Protein AF-C5MEF7-F1 (afdb_monomer)

Nearest PDB structures (foldseek):
  1bs2-assembly1_A  TM=9.705E-01  e=1.456E-13  Saccharomyces cerevisiae
  1iq0-assembly1_A  TM=7.049E-01  e=6.577E-03  Thermus thermophilus
  4q2y-assembly2_B  TM=5.512E-01  e=2.183E-02  Homo sapiens

Foldseek 3Di:
DDDDDDDDDDDDDDPDDDPPDPPDDPPPPPQQQCQLCVLCVVVVHDQADQDPPADVSQDVVSSLLSVVLVQCCVVPVQHSVLSSVQWDADPDPVLAGIKGQQVSSVDPPDLQQVVLVVSQVSGDCDQFFPHWDRDRRMIHTHGNVVSVCSSQVSSCVRCVVCRPDDPPPDD

Organism: Candida tropicalis (strain ATCC MYA-3404 / T1) (NCBI:txid294747)

Structure (mmCIF, N/CA/C/O backbone):
data_AF-C5MEF7-F1
#
_entry.id   AF-C5MEF7-F1
#
loop_
_atom_site.group_PDB
_atom_site.id
_atom_site.type_symbol
_atom_site.label_atom_id
_atom_site.label_alt_id
_atom_site.label_comp_id
_atom_site.label_asym_id
_atom_site.label_entity_id
_atom_site.label_seq_id
_atom_site.pdbx_PDB_ins_code
_atom_site.Cartn_x
_atom_site.Cartn_y
_atom_site.Cartn_z
_atom_site.occupancy
_atom_site.B_iso_or_equiv
_atom_site.auth_seq_id
_atom_site.auth_comp_id
_atom_site.auth_asym_id
_atom_site.auth_atom_id
_atom_site.pdbx_PDB_model_num
ATOM 1 N N . MET A 1 1 ? -37.304 -0.345 -87.943 1.00 36.75 1 MET A N 1
ATOM 2 C CA . MET A 1 1 ? -36.244 -1.359 -87.727 1.00 36.75 1 MET A CA 1
ATOM 3 C C . MET A 1 1 ? -35.338 -0.849 -86.618 1.00 36.75 1 MET A C 1
ATOM 5 O O . MET A 1 1 ? -34.695 0.164 -86.812 1.00 36.75 1 MET A O 1
ATOM 9 N N . GLN A 1 2 ? -35.661 -1.198 -85.374 1.00 32.09 2 GLN A N 1
ATOM 10 C CA . GLN A 1 2 ? -35.023 -2.227 -84.531 1.00 32.09 2 GLN A CA 1
ATOM 11 C C . GLN A 1 2 ? -33.685 -1.786 -83.878 1.00 32.09 2 GLN A C 1
ATOM 13 O O . GLN A 1 2 ? -32.717 -1.580 -84.590 1.00 32.09 2 GLN A O 1
ATOM 18 N N . ILE A 1 3 ? -33.700 -1.480 -82.561 1.00 35.41 3 ILE A N 1
ATOM 19 C CA . ILE A 1 3 ? -33.060 -2.207 -81.415 1.00 35.41 3 ILE A CA 1
ATOM 20 C C . ILE A 1 3 ? -31.523 -1.952 -81.339 1.00 35.41 3 ILE A C 1
ATOM 22 O O . ILE A 1 3 ? -30.820 -2.257 -82.287 1.00 35.41 3 ILE A O 1
ATOM 26 N N . LEU A 1 4 ? -30.929 -1.325 -80.302 1.00 36.44 4 LEU A N 1
ATOM 27 C CA . LEU A 1 4 ? -30.571 -1.841 -78.951 1.00 36.44 4 LEU A CA 1
ATOM 28 C C . LEU A 1 4 ? -30.134 -0.659 -78.035 1.00 36.44 4 LEU A C 1
ATOM 30 O O . LEU A 1 4 ? -29.307 0.142 -78.444 1.00 36.44 4 LEU A O 1
ATOM 34 N N . LYS A 1 5 ? -30.780 -0.400 -76.875 1.00 37.34 5 LYS A N 1
ATOM 35 C CA . LYS A 1 5 ? -30.360 -0.778 -75.488 1.00 37.34 5 LYS A CA 1
ATOM 36 C C . LYS A 1 5 ? -28.864 -0.497 -75.221 1.00 37.34 5 LYS A C 1
ATOM 38 O O . LYS A 1 5 ? -28.045 -1.120 -75.874 1.00 37.34 5 LYS A O 1
ATOM 43 N N . LYS A 1 6 ? -28.406 0.320 -74.254 1.00 35.28 6 LYS A N 1
ATOM 44 C CA . LYS A 1 6 ? -28.550 0.277 -72.767 1.00 35.28 6 LYS A CA 1
ATOM 45 C C . LYS A 1 6 ? -27.402 1.197 -72.231 1.00 35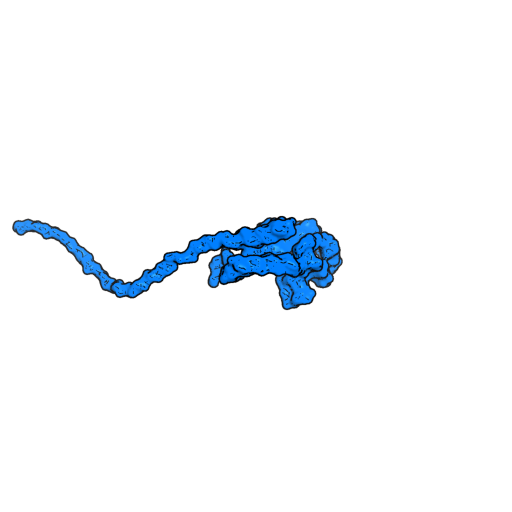.28 6 LYS A C 1
ATOM 47 O O . LYS A 1 6 ? -26.319 1.089 -72.784 1.00 35.28 6 LYS A O 1
ATOM 52 N N . PHE A 1 7 ? -27.525 2.191 -71.341 1.00 33.25 7 PHE A N 1
ATOM 53 C CA . PHE A 1 7 ? -27.419 2.194 -69.855 1.00 33.25 7 PHE A CA 1
ATOM 54 C C . PHE A 1 7 ? -26.808 3.584 -69.498 1.00 33.25 7 PHE A C 1
ATOM 56 O O . PHE A 1 7 ? -25.715 3.886 -69.955 1.00 33.25 7 PHE A O 1
ATOM 63 N N . ASN A 1 8 ? -27.586 4.574 -69.059 1.00 33.59 8 ASN A N 1
ATOM 64 C CA . ASN A 1 8 ? -27.836 5.047 -67.683 1.00 33.59 8 ASN A CA 1
ATOM 65 C C . ASN A 1 8 ? -26.644 5.649 -66.887 1.00 33.59 8 ASN A C 1
ATOM 67 O O . ASN A 1 8 ? -25.756 4.930 -66.446 1.00 33.59 8 ASN A O 1
ATOM 71 N N . PHE A 1 9 ? -26.734 6.977 -66.699 1.00 37.81 9 PHE A N 1
ATOM 72 C CA . PHE A 1 9 ? -26.186 7.892 -65.677 1.00 37.81 9 PHE A CA 1
ATOM 73 C C . PHE A 1 9 ? -24.939 7.488 -64.861 1.00 37.81 9 PHE A C 1
ATOM 75 O O . PHE A 1 9 ? -25.038 6.777 -63.865 1.00 37.81 9 PHE A O 1
ATOM 82 N N . SER A 1 10 ? -23.803 8.121 -65.178 1.00 34.75 10 SER A N 1
ATOM 83 C CA . SER A 1 10 ? -22.678 8.351 -64.256 1.00 34.75 10 SER A CA 1
ATOM 84 C C . SER A 1 10 ? -22.775 9.782 -63.692 1.00 34.75 10 SER A C 1
ATOM 86 O O . SER A 1 10 ? -22.536 10.742 -64.421 1.00 34.75 10 SER A O 1
ATOM 88 N N . SER A 1 11 ? -23.426 10.031 -62.555 1.00 36.03 11 SER A N 1
ATOM 89 C CA . SER A 1 11 ? -22.935 9.915 -61.169 1.00 36.03 11 SER A CA 1
ATOM 90 C C . SER A 1 11 ? -21.729 10.806 -60.796 1.00 36.03 11 SER A C 1
ATOM 92 O O . SER A 1 11 ? -20.576 10.469 -61.018 1.00 36.03 11 SER A O 1
ATOM 94 N N . ILE A 1 12 ? -22.082 11.908 -60.119 1.00 43.06 12 ILE A N 1
ATOM 95 C CA . ILE A 1 12 ? -21.564 12.362 -58.812 1.00 43.06 12 ILE A CA 1
ATOM 96 C C . ILE A 1 12 ? -20.176 13.032 -58.776 1.00 43.06 12 ILE A C 1
ATOM 98 O O . ILE A 1 12 ? -19.123 12.440 -58.984 1.00 43.06 12 ILE A O 1
ATOM 102 N N . SER A 1 13 ? -20.240 14.315 -58.421 1.00 40.97 13 SER A N 1
ATOM 103 C CA . SER A 1 13 ? -19.171 15.226 -58.032 1.00 40.97 13 SER A CA 1
ATOM 104 C C . SER A 1 13 ? -18.515 14.863 -56.688 1.00 40.97 13 SER A C 1
ATOM 106 O O . SER A 1 13 ? -19.092 14.142 -55.880 1.00 40.97 13 SER A O 1
ATOM 108 N N . LEU A 1 14 ? -17.361 15.505 -56.434 1.00 34.47 14 LEU A N 1
ATOM 109 C CA . LEU A 1 14 ? -16.633 15.654 -55.155 1.00 34.47 14 LEU A CA 1
ATOM 110 C C . LEU A 1 14 ? -15.515 14.632 -54.877 1.00 34.47 14 LEU A C 1
ATOM 112 O O . LEU A 1 14 ? -15.624 13.760 -54.020 1.00 34.47 14 LEU A O 1
ATOM 116 N N . PHE A 1 15 ? -14.363 14.835 -55.522 1.00 38.47 15 PHE A N 1
ATOM 117 C CA . PHE A 1 15 ? -13.091 14.250 -55.090 1.00 38.47 15 PHE A CA 1
ATOM 118 C C . PHE A 1 15 ? -12.490 15.114 -53.968 1.00 38.47 15 PHE A C 1
ATOM 120 O O . PHE A 1 15 ? -11.725 16.049 -54.205 1.00 38.47 15 PHE A O 1
ATOM 127 N N . ASN A 1 16 ? -12.918 14.841 -52.735 1.00 39.34 16 ASN A N 1
ATOM 128 C CA . ASN A 1 16 ? -12.375 15.448 -51.525 1.00 39.34 16 ASN A CA 1
ATOM 129 C C . ASN A 1 16 ? -11.067 14.747 -51.125 1.00 39.34 16 ASN A C 1
ATOM 131 O O . ASN A 1 16 ? -10.948 13.525 -51.194 1.00 39.34 16 ASN A O 1
ATOM 135 N N . ARG A 1 17 ? -10.085 15.556 -50.721 1.00 40.62 17 ARG A N 1
ATOM 136 C CA . ARG A 1 17 ? -8.717 15.177 -50.346 1.00 40.62 17 ARG A CA 1
ATOM 137 C C . ARG A 1 17 ? -8.663 13.982 -49.385 1.00 40.62 17 ARG A C 1
ATOM 139 O O . ARG A 1 17 ? -9.160 14.063 -48.269 1.00 40.62 17 ARG A O 1
ATOM 146 N N . SER A 1 18 ? -7.988 12.923 -49.836 1.00 41.31 18 SER A N 1
ATOM 147 C CA . SER A 1 18 ? -7.171 11.969 -49.066 1.00 41.31 18 SER A CA 1
ATOM 148 C C . SER A 1 18 ? -7.408 11.944 -47.551 1.00 41.31 18 SER A C 1
ATOM 150 O O . SER A 1 18 ? -6.617 12.466 -46.761 1.00 41.31 18 SER A O 1
ATOM 152 N N . PHE A 1 19 ? -8.476 11.258 -47.163 1.00 42.09 19 PHE A N 1
ATOM 153 C CA . PHE A 1 19 ? -8.678 10.730 -45.824 1.00 42.09 19 PHE A CA 1
ATOM 154 C C . PHE A 1 19 ? -7.754 9.512 -45.650 1.00 42.09 19 PHE A C 1
ATOM 156 O O . PHE A 1 19 ? -8.153 8.370 -45.868 1.00 42.09 19 PHE A O 1
ATOM 163 N N . LEU A 1 20 ? -6.482 9.745 -45.320 1.00 37.12 20 LEU A N 1
ATOM 164 C CA . LEU A 1 20 ? -5.600 8.673 -44.861 1.00 37.12 20 LEU A CA 1
ATOM 165 C C . LEU A 1 20 ? -5.924 8.398 -43.392 1.00 37.12 20 LEU A C 1
ATOM 167 O O . LEU A 1 20 ? -5.339 8.974 -42.477 1.00 37.12 20 LEU A O 1
ATOM 171 N N . PHE A 1 21 ? -6.902 7.514 -43.196 1.00 40.84 21 PHE A N 1
ATOM 172 C CA . PHE A 1 21 ? -7.089 6.761 -41.964 1.00 40.84 21 PHE A CA 1
ATOM 173 C C . PHE A 1 21 ? -5.743 6.137 -41.576 1.00 40.84 21 PHE A C 1
ATOM 175 O O . PHE A 1 21 ? -5.267 5.206 -42.224 1.00 40.84 21 PHE A O 1
ATOM 182 N N . ASN A 1 22 ? -5.134 6.644 -40.507 1.00 38.66 22 ASN A N 1
ATOM 183 C CA . ASN A 1 22 ? -3.988 6.024 -39.856 1.00 38.66 22 ASN A CA 1
ATOM 184 C C . ASN A 1 22 ? -4.484 4.805 -39.055 1.00 38.66 22 ASN A C 1
ATOM 186 O O . ASN A 1 22 ? -4.597 4.830 -37.832 1.00 38.66 22 ASN A O 1
ATOM 190 N N . GLN A 1 23 ? -4.879 3.757 -39.776 1.00 49.50 23 GLN A N 1
ATOM 191 C CA . GLN A 1 23 ? -5.104 2.421 -39.242 1.00 49.50 23 GLN A CA 1
ATOM 192 C C . GLN A 1 23 ? -3.736 1.763 -39.067 1.00 49.50 23 GLN A C 1
ATOM 194 O O . GLN A 1 23 ? -3.133 1.325 -40.043 1.00 49.50 23 GLN A O 1
ATOM 199 N N . GLY A 1 24 ? -3.245 1.680 -37.830 1.00 40.00 24 GLY A N 1
ATOM 200 C CA . GLY A 1 24 ? -2.141 0.768 -37.536 1.00 40.00 24 GLY A CA 1
ATOM 201 C C . GLY A 1 24 ? -1.201 1.187 -36.424 1.00 40.00 24 GLY A C 1
ATOM 202 O O . GLY A 1 24 ? -0.028 1.381 -36.701 1.00 40.00 24 GLY A O 1
ATOM 203 N N . ARG A 1 25 ? -1.680 1.233 -35.173 1.00 39.06 25 ARG A N 1
ATOM 204 C CA . ARG A 1 25 ? -0.890 0.884 -33.970 1.00 39.06 25 ARG A CA 1
ATOM 205 C C . ARG A 1 25 ? -1.801 0.429 -32.824 1.00 39.06 25 ARG A C 1
ATOM 207 O O . ARG A 1 25 ? -1.703 0.928 -31.710 1.00 39.06 25 ARG A O 1
ATOM 214 N N . ILE A 1 26 ? -2.659 -0.564 -33.062 1.00 42.34 26 ILE A N 1
ATOM 215 C CA . ILE A 1 26 ? -3.133 -1.407 -31.952 1.00 42.34 26 ILE A CA 1
ATOM 216 C C . ILE A 1 26 ? -2.009 -2.410 -31.679 1.00 42.34 26 ILE A C 1
ATOM 218 O O . ILE A 1 26 ? -2.067 -3.575 -32.061 1.00 42.34 26 ILE A O 1
ATOM 222 N N . TYR A 1 27 ? -0.916 -1.925 -31.087 1.00 42.66 27 TYR A N 1
ATOM 223 C CA . TYR A 1 27 ? 0.040 -2.827 -30.470 1.00 42.66 27 TYR A CA 1
ATOM 224 C C . TYR A 1 27 ? -0.655 -3.412 -29.250 1.00 42.66 27 TYR A C 1
ATOM 226 O O . TYR A 1 27 ? -0.933 -2.713 -28.278 1.00 42.66 27 TYR A O 1
ATOM 234 N N . LYS A 1 28 ? -0.938 -4.709 -29.321 1.00 47.50 28 LYS A N 1
ATOM 235 C CA . LYS A 1 28 ? -1.186 -5.562 -28.166 1.00 47.50 28 LYS A CA 1
ATOM 236 C C . LYS A 1 28 ? 0.046 -5.447 -27.250 1.00 47.50 28 LYS A C 1
ATOM 238 O O . LYS A 1 28 ? 1.041 -6.140 -27.452 1.00 47.50 28 LYS A O 1
ATOM 243 N N . ARG A 1 29 ? 0.037 -4.473 -26.332 1.00 49.41 29 ARG A N 1
ATOM 244 C CA . ARG A 1 29 ? 1.126 -4.182 -25.386 1.00 49.41 29 ARG A CA 1
ATOM 245 C C . ARG A 1 29 ? 1.153 -5.267 -24.306 1.00 49.41 29 ARG A C 1
ATOM 247 O O . ARG A 1 29 ? 0.635 -5.083 -23.215 1.00 49.41 29 ARG A O 1
ATOM 254 N N . ASN A 1 30 ? 1.775 -6.396 -24.628 1.00 47.38 30 ASN A N 1
ATOM 255 C CA . ASN A 1 30 ? 1.991 -7.528 -23.721 1.00 47.38 30 ASN A CA 1
ATOM 256 C C . ASN A 1 30 ? 3.206 -7.344 -22.773 1.00 47.38 30 ASN A C 1
ATOM 258 O O . ASN A 1 30 ? 3.656 -8.322 -22.190 1.00 47.38 30 ASN A O 1
ATOM 262 N N . MET A 1 31 ? 3.785 -6.141 -22.633 1.00 52.62 31 MET A N 1
ATOM 263 C CA . MET A 1 31 ? 5.049 -5.948 -21.885 1.00 52.62 31 MET A CA 1
ATOM 264 C C . MET A 1 31 ? 4.904 -5.693 -20.373 1.00 52.62 31 MET A C 1
ATOM 266 O O . MET A 1 31 ? 5.905 -5.758 -19.666 1.00 52.62 31 MET A O 1
ATOM 270 N N . SER A 1 32 ? 3.708 -5.398 -19.855 1.00 53.88 32 SER A N 1
ATOM 271 C CA . SER A 1 32 ? 3.523 -5.062 -18.429 1.00 53.88 32 SER A CA 1
ATOM 272 C C . SER A 1 32 ? 3.388 -6.287 -17.523 1.00 53.88 32 SER A C 1
ATOM 274 O O . SER A 1 32 ? 3.930 -6.294 -16.425 1.00 53.88 32 SER A O 1
ATOM 276 N N . VAL A 1 33 ? 2.721 -7.342 -18.004 1.00 55.72 33 VAL A N 1
ATOM 277 C CA . VAL A 1 33 ? 2.283 -8.491 -17.189 1.00 55.72 33 VAL A CA 1
ATOM 278 C C . VAL A 1 33 ? 3.451 -9.217 -16.523 1.00 55.72 33 VAL A C 1
ATOM 280 O O . VAL A 1 33 ? 3.305 -9.735 -15.425 1.00 55.72 33 VAL A O 1
ATOM 283 N N . SER A 1 34 ? 4.620 -9.261 -17.165 1.00 61.59 34 SER A N 1
ATOM 284 C CA . SER A 1 34 ? 5.727 -10.067 -16.656 1.00 61.59 34 SER A CA 1
ATOM 285 C C . SER A 1 34 ? 6.717 -9.283 -15.801 1.00 61.59 34 SER A C 1
ATOM 287 O O . SER A 1 34 ? 7.313 -9.870 -14.911 1.00 61.59 34 SER A O 1
ATOM 289 N N . THR A 1 35 ? 6.872 -7.968 -15.985 1.00 69.00 35 THR A N 1
ATOM 290 C CA . THR A 1 35 ? 7.987 -7.232 -15.365 1.00 69.00 35 THR A CA 1
ATOM 291 C C . THR A 1 35 ? 7.886 -7.184 -13.845 1.00 69.00 35 THR A C 1
ATOM 293 O O . THR A 1 35 ? 8.816 -7.599 -13.162 1.00 69.00 35 THR A O 1
ATOM 296 N N . ILE A 1 36 ? 6.760 -6.708 -13.311 1.00 72.56 36 ILE A N 1
ATOM 297 C CA . ILE A 1 36 ? 6.592 -6.563 -11.860 1.00 72.56 36 ILE A CA 1
ATOM 298 C C . ILE A 1 36 ? 6.561 -7.945 -11.196 1.00 72.56 36 ILE A C 1
ATOM 300 O O . ILE A 1 36 ? 7.204 -8.155 -10.171 1.00 72.56 36 ILE A O 1
ATOM 304 N N . THR A 1 37 ? 5.884 -8.919 -11.807 1.00 74.44 37 THR A N 1
ATOM 305 C CA . THR A 1 37 ? 5.817 -10.300 -11.311 1.00 74.44 37 THR A CA 1
ATOM 306 C C . THR A 1 37 ? 7.181 -10.999 -11.334 1.00 74.44 37 THR A C 1
ATOM 308 O O . THR A 1 37 ? 7.512 -11.723 -10.396 1.00 74.44 37 THR A O 1
ATOM 311 N N . GLU A 1 38 ? 7.998 -10.775 -12.368 1.00 74.56 38 GLU A N 1
ATOM 312 C CA . GLU A 1 38 ? 9.385 -11.253 -12.455 1.00 74.56 38 GLU A CA 1
ATOM 313 C C . GLU A 1 38 ? 10.232 -10.661 -11.329 1.00 74.56 38 GLU A C 1
ATOM 315 O O . GLU A 1 38 ? 10.862 -11.414 -10.589 1.00 74.56 38 GLU A O 1
ATOM 320 N N . SER A 1 39 ? 10.195 -9.339 -11.145 1.00 72.75 39 SER A N 1
ATOM 321 C CA . SER A 1 39 ? 10.963 -8.657 -10.101 1.00 72.75 39 SER A CA 1
ATOM 322 C C . SER A 1 39 ? 10.542 -9.099 -8.693 1.00 72.75 39 SER A C 1
ATOM 324 O O . SER A 1 39 ? 11.387 -9.280 -7.818 1.00 72.75 39 SER A O 1
ATOM 326 N N . LEU A 1 40 ? 9.248 -9.350 -8.463 1.00 75.69 40 LEU A N 1
ATOM 327 C CA . LEU A 1 40 ? 8.754 -9.931 -7.208 1.00 75.69 40 LEU A CA 1
ATOM 328 C C . LEU A 1 40 ? 9.274 -11.356 -6.997 1.00 75.69 40 LEU A C 1
ATOM 330 O O . LEU A 1 40 ? 9.742 -11.688 -5.907 1.00 75.69 40 LEU A O 1
ATOM 334 N N . LYS A 1 41 ? 9.259 -12.181 -8.048 1.00 76.00 41 LYS A N 1
ATOM 335 C CA . LYS A 1 41 ? 9.777 -13.551 -8.002 1.00 76.00 41 LYS A CA 1
ATOM 336 C C . LYS A 1 41 ? 11.282 -13.584 -7.730 1.00 76.00 41 LYS A C 1
ATOM 338 O O . LYS A 1 41 ? 11.730 -14.432 -6.963 1.00 76.00 41 LYS A O 1
ATOM 343 N N . GLU A 1 42 ? 12.053 -12.663 -8.305 1.00 74.00 42 GLU A N 1
ATOM 344 C CA . GLU A 1 42 ? 13.484 -12.506 -8.008 1.00 74.00 42 GLU A CA 1
ATOM 345 C C . GLU A 1 42 ? 13.751 -12.121 -6.551 1.00 74.00 42 GLU A C 1
ATOM 347 O O . GLU A 1 42 ? 14.764 -12.519 -5.980 1.00 74.00 42 GLU A O 1
ATOM 352 N N . LEU A 1 43 ? 12.837 -11.370 -5.935 1.00 67.50 43 LEU A N 1
ATOM 353 C CA . LEU A 1 43 ? 12.882 -11.034 -4.512 1.00 67.50 43 LEU A CA 1
ATOM 354 C C . LEU A 1 43 ? 12.387 -12.181 -3.611 1.00 67.50 43 LEU A C 1
ATOM 356 O O . LEU A 1 43 ? 12.403 -12.053 -2.390 1.00 67.50 43 LEU A O 1
ATOM 360 N N . GLY A 1 44 ? 11.960 -13.310 -4.190 1.00 68.31 44 GLY A N 1
ATOM 361 C CA . GLY A 1 44 ? 11.379 -14.430 -3.449 1.00 68.31 44 GLY A CA 1
ATOM 362 C C . GLY A 1 44 ? 10.000 -14.112 -2.865 1.00 68.31 44 GLY A C 1
ATOM 363 O O . GLY A 1 44 ? 9.570 -14.766 -1.916 1.00 68.31 44 GLY A O 1
ATOM 364 N N . LEU A 1 45 ? 9.316 -13.103 -3.408 1.00 72.00 45 LEU A N 1
ATOM 365 C CA . LEU A 1 45 ? 8.018 -12.638 -2.943 1.00 72.00 45 LEU A CA 1
ATOM 366 C C . LEU A 1 45 ? 6.908 -13.137 -3.867 1.00 72.00 45 LEU A C 1
ATOM 368 O O . LEU A 1 45 ? 7.003 -13.061 -5.092 1.00 72.00 45 LEU A O 1
ATOM 372 N N . SER A 1 46 ? 5.828 -13.640 -3.273 1.00 68.75 46 SER A N 1
ATOM 373 C CA . SER A 1 46 ? 4.615 -13.986 -4.009 1.00 68.75 46 SER A CA 1
ATOM 374 C C . SER A 1 46 ? 3.783 -12.732 -4.256 1.00 68.75 46 SER A C 1
ATOM 376 O O . SER A 1 46 ? 3.481 -11.995 -3.315 1.00 68.75 46 SER A O 1
ATOM 378 N N . GLN A 1 47 ? 3.381 -12.509 -5.507 1.00 68.25 47 GLN A N 1
ATOM 379 C CA . GLN A 1 47 ? 2.424 -11.460 -5.837 1.00 68.25 47 GLN A CA 1
ATOM 380 C C . GLN A 1 47 ? 1.061 -11.796 -5.200 1.00 68.25 47 GLN A C 1
ATOM 382 O O . GLN A 1 47 ? 0.561 -12.901 -5.429 1.00 68.25 47 GLN A O 1
ATOM 387 N N . PRO A 1 48 ? 0.458 -10.881 -4.419 1.00 70.44 48 PRO A N 1
ATOM 388 C CA . PRO A 1 48 ? -0.886 -11.083 -3.890 1.00 70.44 48 PRO A CA 1
ATOM 389 C C . PRO A 1 48 ? -1.921 -11.084 -5.024 1.00 70.44 48 PRO A C 1
ATOM 391 O O . PRO A 1 48 ? -1.703 -10.456 -6.066 1.00 70.44 48 PRO A O 1
ATOM 394 N N . GLU A 1 49 ? -3.046 -11.774 -4.826 1.00 74.25 49 GLU A N 1
ATOM 395 C CA . GLU A 1 49 ? -4.112 -11.855 -5.833 1.00 74.25 49 GLU A CA 1
ATOM 396 C C . GLU A 1 49 ? -4.571 -10.455 -6.266 1.00 74.25 49 GLU A C 1
ATOM 398 O O . GLU A 1 49 ? -4.679 -9.533 -5.454 1.00 74.25 49 GLU A O 1
ATOM 403 N N . SER A 1 50 ? -4.822 -10.277 -7.567 1.00 74.19 50 SER A N 1
ATOM 404 C CA . SER A 1 50 ? -5.327 -9.001 -8.074 1.00 74.19 50 SER A CA 1
ATOM 405 C C . SER A 1 50 ? -6.745 -8.777 -7.562 1.00 74.19 50 SER A C 1
ATOM 407 O O . SER A 1 50 ? -7.619 -9.621 -7.757 1.00 74.19 50 SER A O 1
ATOM 409 N N . LEU A 1 51 ? -6.975 -7.629 -6.932 1.00 79.56 51 LEU A N 1
ATOM 410 C CA . LEU A 1 51 ? -8.274 -7.245 -6.396 1.00 79.56 51 LEU A CA 1
ATOM 411 C C . LEU A 1 51 ? -8.986 -6.301 -7.366 1.00 79.56 51 LEU A C 1
ATOM 413 O O . LEU A 1 51 ? -8.371 -5.660 -8.220 1.00 79.56 51 LEU A O 1
ATOM 417 N N . GLU A 1 52 ? -10.309 -6.216 -7.250 1.00 78.06 52 GLU A N 1
ATOM 418 C CA . GLU A 1 52 ? -11.100 -5.328 -8.098 1.00 78.06 52 GLU A CA 1
ATOM 419 C C . GLU A 1 52 ? -10.675 -3.864 -7.886 1.00 78.06 52 GLU A C 1
ATOM 421 O O . GLU A 1 52 ? -10.696 -3.344 -6.769 1.00 78.06 52 GLU A O 1
ATOM 426 N N . GLY A 1 53 ? -10.282 -3.194 -8.973 1.00 75.31 53 GLY A N 1
ATOM 427 C CA . GLY A 1 53 ? -9.805 -1.811 -8.942 1.00 75.31 53 GLY A CA 1
ATOM 428 C C . GLY A 1 53 ? -8.301 -1.648 -8.709 1.00 75.31 53 GLY A C 1
ATOM 429 O O . GLY A 1 53 ? -7.838 -0.508 -8.677 1.00 75.31 53 GLY A O 1
ATOM 430 N N . THR A 1 54 ? -7.533 -2.738 -8.592 1.00 82.00 54 THR A N 1
ATOM 431 C CA . THR A 1 54 ? -6.065 -2.689 -8.578 1.00 82.00 54 THR A CA 1
ATOM 432 C C . THR A 1 54 ? -5.472 -3.315 -9.833 1.00 82.00 54 THR A C 1
ATOM 434 O O . THR A 1 54 ? -5.987 -4.293 -10.373 1.00 82.00 54 THR A O 1
ATOM 437 N N . LEU A 1 55 ? -4.385 -2.721 -10.329 1.00 84.19 55 LEU A N 1
ATOM 438 C CA . LEU A 1 55 ? -3.656 -3.192 -11.505 1.00 84.19 55 LEU A CA 1
ATOM 439 C C . LEU A 1 55 ? -2.186 -3.427 -11.124 1.00 84.19 55 LEU A C 1
ATOM 441 O O . LEU A 1 55 ? -1.308 -2.692 -11.586 1.00 84.19 55 LEU A O 1
ATOM 445 N N . PRO A 1 56 ? -1.894 -4.450 -10.292 1.00 82.19 56 PRO A N 1
ATOM 446 C CA . PRO A 1 56 ? -0.543 -4.719 -9.788 1.00 82.19 56 PRO A CA 1
ATOM 447 C C . PRO A 1 56 ?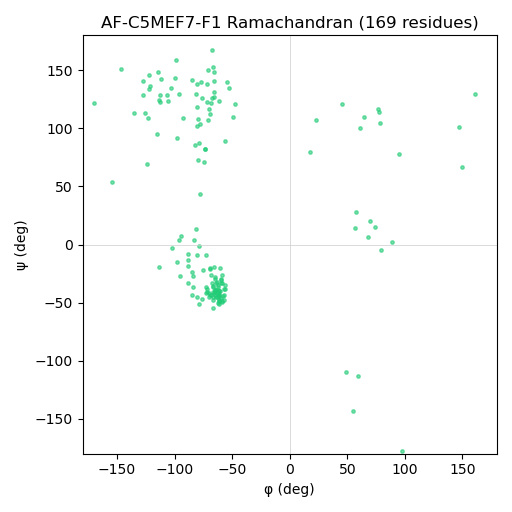 0.472 -5.009 -10.904 1.00 82.19 56 PRO A C 1
ATOM 449 O O . PRO A 1 56 ? 1.667 -4.834 -10.706 1.00 82.19 56 PRO A O 1
ATOM 452 N N . GLU A 1 57 ? 0.004 -5.400 -12.091 1.00 77.38 57 GLU A N 1
ATOM 453 C CA . GLU A 1 57 ? 0.826 -5.619 -13.290 1.00 77.38 57 GLU A CA 1
ATOM 454 C C . GLU A 1 57 ? 1.291 -4.321 -13.969 1.00 77.38 57 GLU A C 1
ATOM 456 O O . GLU A 1 57 ? 2.252 -4.323 -14.731 1.00 77.38 57 GLU A O 1
ATOM 461 N N . TYR A 1 58 ? 0.599 -3.205 -13.734 1.00 78.81 58 TYR A N 1
ATOM 462 C CA . TYR A 1 58 ? 0.895 -1.913 -14.363 1.00 78.81 58 TYR A CA 1
ATOM 463 C C . TYR A 1 58 ? 1.378 -0.868 -13.362 1.00 78.81 58 TYR A C 1
ATOM 465 O O . TYR A 1 58 ? 1.975 0.132 -13.772 1.00 78.81 58 TYR A O 1
ATOM 473 N N . ASN A 1 59 ? 1.100 -1.079 -12.076 1.00 84.44 59 ASN A N 1
ATOM 474 C CA . ASN A 1 59 ? 1.372 -0.145 -11.003 1.00 84.44 59 ASN A CA 1
ATOM 475 C C . ASN A 1 59 ? 1.986 -0.873 -9.802 1.00 84.44 59 ASN A C 1
ATOM 477 O O . ASN A 1 59 ? 1.313 -1.630 -9.104 1.00 84.44 59 ASN A O 1
ATOM 481 N N . ALA A 1 60 ? 3.251 -0.572 -9.507 1.00 86.38 60 ALA A N 1
ATOM 482 C CA . ALA A 1 60 ? 3.947 -1.138 -8.356 1.00 86.38 60 ALA A CA 1
ATOM 483 C C . ALA A 1 60 ? 3.240 -0.819 -7.026 1.00 86.38 60 ALA A C 1
ATOM 485 O O . ALA A 1 60 ? 3.226 -1.660 -6.135 1.00 86.38 60 ALA A O 1
ATOM 486 N N . ILE A 1 61 ? 2.596 0.349 -6.896 1.00 88.25 61 ILE A N 1
ATOM 487 C CA . ILE A 1 61 ? 1.864 0.737 -5.676 1.00 88.25 61 ILE A CA 1
ATOM 488 C C . ILE A 1 61 ? 0.700 -0.223 -5.412 1.00 88.25 61 ILE A C 1
ATOM 490 O O . ILE A 1 61 ? 0.409 -0.542 -4.260 1.00 88.25 61 ILE A O 1
ATOM 494 N N . ASP A 1 62 ? 0.056 -0.720 -6.466 1.00 88.50 62 ASP A N 1
ATOM 495 C CA . ASP A 1 62 ? -1.076 -1.636 -6.340 1.00 88.50 62 ASP A CA 1
ATOM 496 C C . ASP A 1 62 ? -0.654 -3.009 -5.796 1.00 88.50 62 ASP A C 1
ATOM 498 O O . ASP A 1 62 ? -1.435 -3.644 -5.092 1.00 88.50 62 ASP A O 1
ATOM 502 N N . VAL A 1 63 ? 0.602 -3.422 -6.004 1.00 87.69 63 VAL A N 1
ATOM 503 C CA . VAL A 1 63 ? 1.175 -4.605 -5.339 1.00 87.69 63 VAL A CA 1
ATOM 504 C C . VAL A 1 63 ? 1.179 -4.417 -3.821 1.00 87.69 63 VAL A C 1
ATOM 506 O O . VAL A 1 63 ? 0.705 -5.285 -3.088 1.00 87.69 63 VAL A O 1
ATOM 509 N N . PHE A 1 64 ? 1.664 -3.266 -3.341 1.00 89.12 64 PHE A N 1
ATOM 510 C CA . PHE A 1 64 ? 1.676 -2.958 -1.909 1.00 89.12 64 PHE A CA 1
ATOM 511 C C . PHE A 1 64 ? 0.257 -2.827 -1.351 1.00 89.12 64 PHE A C 1
ATOM 513 O O . PHE A 1 64 ? -0.011 -3.302 -0.249 1.00 89.12 64 PHE A O 1
ATOM 520 N N . ARG A 1 65 ? -0.673 -2.228 -2.107 1.00 90.25 65 ARG A N 1
ATOM 521 C CA . ARG A 1 65 ? -2.085 -2.129 -1.705 1.00 90.25 65 ARG A CA 1
ATOM 522 C C . ARG A 1 65 ? -2.726 -3.504 -1.545 1.00 90.25 65 ARG A C 1
ATOM 524 O O . ARG A 1 65 ? -3.395 -3.724 -0.539 1.00 90.25 65 ARG A O 1
ATOM 531 N N . ASN A 1 66 ? -2.486 -4.426 -2.477 1.00 89.38 66 ASN A N 1
ATOM 532 C CA . ASN A 1 66 ? -3.004 -5.790 -2.373 1.00 89.38 66 ASN A CA 1
ATOM 533 C C . ASN A 1 66 ? -2.395 -6.527 -1.171 1.00 89.38 66 ASN A C 1
ATOM 535 O O . ASN A 1 66 ? -3.126 -7.171 -0.425 1.00 89.38 66 ASN A O 1
ATOM 539 N N . TYR A 1 67 ? -1.092 -6.359 -0.915 1.00 88.94 67 TYR A N 1
ATOM 540 C CA . TYR A 1 67 ? -0.440 -6.944 0.263 1.00 88.94 67 TYR A CA 1
ATOM 541 C C . TYR A 1 67 ? -1.036 -6.416 1.578 1.00 88.94 67 TYR A C 1
ATOM 543 O O . TYR A 1 67 ? -1.380 -7.192 2.468 1.00 88.94 67 TYR A O 1
ATOM 551 N N . ILE A 1 68 ? -1.220 -5.094 1.691 1.00 90.06 68 ILE A N 1
ATOM 552 C CA . ILE A 1 68 ? -1.849 -4.477 2.868 1.00 90.06 68 ILE A CA 1
ATOM 553 C C . ILE A 1 68 ? -3.288 -4.976 3.035 1.00 90.06 68 ILE A C 1
ATOM 555 O O . ILE A 1 68 ? -3.713 -5.236 4.160 1.00 90.06 68 ILE A O 1
ATOM 559 N N . ALA A 1 69 ? -4.037 -5.129 1.941 1.00 90.38 69 ALA A N 1
ATOM 560 C CA . ALA A 1 69 ? -5.406 -5.625 1.987 1.00 90.38 69 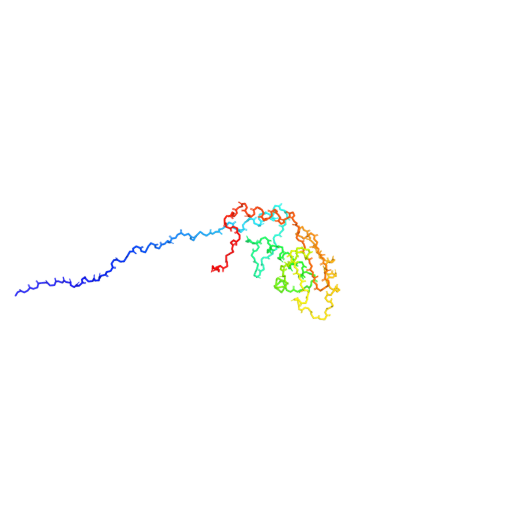ALA A CA 1
ATOM 561 C C . ALA A 1 69 ? -5.495 -7.080 2.462 1.00 90.38 69 ALA A C 1
ATOM 563 O O . ALA A 1 69 ? -6.355 -7.381 3.288 1.00 90.38 69 ALA A O 1
ATOM 564 N N . ASP A 1 70 ? -4.600 -7.956 2.007 1.00 89.31 70 ASP A N 1
ATOM 565 C CA . ASP A 1 70 ? -4.539 -9.355 2.444 1.00 89.31 70 ASP A CA 1
ATOM 566 C C . ASP A 1 70 ? -4.211 -9.475 3.936 1.00 89.31 70 ASP A C 1
ATOM 568 O O . ASP A 1 70 ? -4.883 -10.199 4.677 1.00 89.31 70 ASP A O 1
ATOM 572 N N . GLU A 1 71 ? -3.222 -8.714 4.399 1.00 89.62 71 GLU A N 1
ATOM 573 C CA . GLU A 1 71 ? -2.806 -8.709 5.800 1.00 89.62 71 GLU A CA 1
ATOM 574 C C . GLU A 1 71 ? -3.871 -8.102 6.723 1.00 89.62 71 GLU A C 1
ATOM 576 O O . GLU A 1 71 ? -4.206 -8.679 7.762 1.00 89.62 71 GLU A O 1
ATOM 581 N N . LEU A 1 72 ? -4.485 -6.982 6.329 1.00 87.94 72 LEU A N 1
ATOM 582 C CA . LEU A 1 72 ? -5.591 -6.395 7.087 1.00 87.94 72 LEU A CA 1
ATOM 583 C C . LEU A 1 72 ? -6.834 -7.282 7.070 1.00 87.94 72 LEU A C 1
ATOM 585 O O . LEU A 1 72 ? -7.515 -7.362 8.092 1.00 87.94 72 LEU A O 1
ATOM 589 N N . HIS A 1 73 ? -7.132 -7.974 5.970 1.00 89.44 73 HIS A N 1
ATOM 590 C CA . HIS A 1 73 ? -8.217 -8.953 5.923 1.00 89.44 73 HIS A CA 1
ATOM 591 C C . HIS A 1 73 ? -7.974 -10.091 6.919 1.00 89.44 73 HIS A C 1
ATOM 593 O O . HIS A 1 73 ? -8.881 -10.459 7.660 1.00 89.44 73 HIS A O 1
ATOM 599 N N . ARG A 1 74 ? -6.739 -10.597 7.018 1.00 88.31 74 ARG A N 1
ATOM 600 C CA . ARG A 1 74 ? -6.378 -11.648 7.980 1.00 88.31 74 ARG A CA 1
ATOM 601 C C . ARG A 1 74 ? -6.600 -11.224 9.436 1.00 88.31 74 ARG A C 1
ATOM 603 O O . ARG A 1 74 ? -7.072 -12.028 10.235 1.00 88.31 74 ARG A O 1
ATOM 610 N N . ILE A 1 75 ? -6.273 -9.977 9.778 1.00 88.06 75 ILE A N 1
ATOM 611 C CA . ILE A 1 75 ? -6.379 -9.454 11.152 1.00 88.06 75 ILE A CA 1
ATOM 612 C C . ILE A 1 75 ? -7.818 -9.048 11.486 1.00 88.06 75 ILE A C 1
ATOM 614 O O . ILE A 1 75 ? -8.322 -9.343 12.567 1.00 88.06 75 ILE A O 1
ATOM 618 N N . THR A 1 76 ? -8.482 -8.344 10.569 1.00 85.56 76 THR A N 1
ATOM 619 C CA . THR A 1 76 ? -9.777 -7.695 10.831 1.00 85.56 76 THR A CA 1
ATOM 620 C C . THR A 1 76 ? -10.980 -8.499 10.352 1.00 85.56 76 THR A C 1
ATOM 622 O O . THR A 1 76 ? -12.104 -8.180 10.734 1.00 85.56 76 THR A O 1
ATOM 625 N N . GLN A 1 77 ? -10.763 -9.510 9.505 1.00 85.94 77 GLN A N 1
ATOM 626 C CA . GLN A 1 77 ? -11.798 -10.270 8.791 1.00 85.94 77 GLN A CA 1
ATOM 627 C C . GLN A 1 77 ? -12.724 -9.401 7.918 1.00 85.94 77 GLN A C 1
ATOM 629 O O . GLN A 1 77 ? -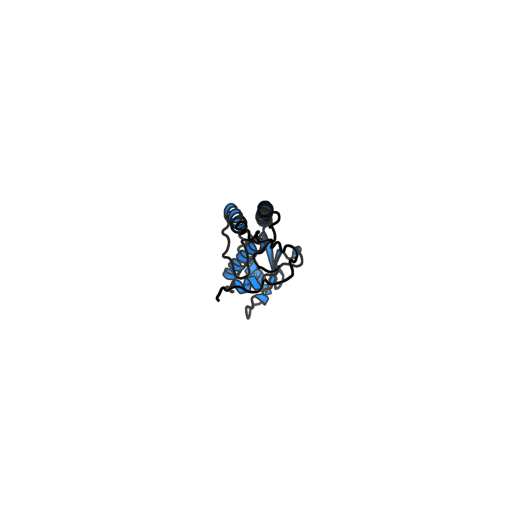13.764 -9.862 7.452 1.00 85.94 77 GLN A O 1
ATOM 634 N N . VAL A 1 78 ? -12.352 -8.141 7.660 1.00 86.50 78 VAL A N 1
ATOM 635 C CA . VAL A 1 78 ? -13.072 -7.242 6.749 1.00 86.50 78 VAL A CA 1
ATOM 636 C C . VAL A 1 78 ? -12.751 -7.616 5.310 1.00 86.50 78 VAL A C 1
ATOM 638 O O . VAL A 1 78 ? -11.604 -7.907 4.990 1.00 86.50 78 VAL A O 1
ATOM 641 N N . ASP A 1 79 ? -13.751 -7.584 4.431 1.00 89.19 79 ASP A N 1
ATOM 642 C CA . ASP A 1 79 ? -13.572 -7.876 3.008 1.00 89.19 79 ASP A CA 1
ATOM 643 C C . ASP A 1 79 ? -12.457 -7.028 2.368 1.00 89.19 79 ASP A C 1
ATOM 645 O O . ASP A 1 79 ? -12.401 -5.805 2.549 1.00 89.19 79 ASP A O 1
ATOM 649 N N . LYS A 1 80 ? -11.594 -7.676 1.577 1.00 89.19 80 LYS A N 1
ATOM 650 C CA . LYS A 1 80 ? -10.436 -7.037 0.933 1.00 89.19 80 LYS A CA 1
ATOM 651 C C . LYS A 1 80 ? -10.843 -5.838 0.070 1.00 89.19 80 LYS A C 1
ATOM 653 O O . LYS A 1 80 ? -10.142 -4.831 0.055 1.00 89.19 80 LYS A O 1
ATOM 658 N N . SER A 1 81 ? -12.005 -5.883 -0.582 1.00 88.06 81 SER A N 1
ATOM 659 C CA . SER A 1 81 ? -12.507 -4.796 -1.436 1.00 88.06 81 SER A CA 1
ATOM 660 C C . SER A 1 81 ? -12.856 -3.543 -0.630 1.00 88.06 81 SER A C 1
ATOM 662 O O . SER A 1 81 ? -12.696 -2.420 -1.112 1.00 88.06 81 SER A O 1
ATOM 664 N N . ILE A 1 82 ? -13.332 -3.712 0.609 1.00 88.62 82 ILE A N 1
ATOM 665 C CA . ILE A 1 82 ? -13.585 -2.596 1.531 1.00 88.62 82 ILE A CA 1
ATOM 666 C C . ILE A 1 82 ? -12.255 -2.001 1.986 1.00 88.62 82 ILE A C 1
ATOM 668 O O . ILE A 1 82 ? -12.123 -0.777 2.014 1.00 88.62 82 ILE A O 1
ATOM 672 N N . VAL A 1 83 ? -11.266 -2.848 2.290 1.00 89.69 83 VAL A N 1
ATOM 673 C CA . VAL A 1 83 ? -9.924 -2.396 2.676 1.00 89.69 83 VAL A CA 1
ATOM 674 C C . VAL A 1 83 ? -9.275 -1.601 1.545 1.00 89.69 83 VAL A C 1
ATOM 676 O O . VAL A 1 83 ? -8.837 -0.481 1.784 1.00 89.69 83 VAL A O 1
ATOM 679 N N . ILE A 1 84 ? -9.297 -2.108 0.308 1.00 89.69 84 ILE A N 1
ATOM 680 C CA . ILE A 1 84 ? -8.746 -1.407 -0.863 1.00 89.69 84 ILE A CA 1
ATOM 681 C C . ILE A 1 84 ? -9.390 -0.030 -1.050 1.00 89.69 84 ILE A C 1
ATOM 683 O O . ILE A 1 84 ? -8.686 0.952 -1.266 1.00 89.69 84 ILE A O 1
ATOM 687 N N . LYS A 1 85 ? -10.715 0.074 -0.896 1.00 89.69 85 LYS A N 1
ATOM 688 C CA . LYS A 1 85 ? -11.437 1.359 -0.969 1.00 89.69 85 LYS A CA 1
ATOM 689 C C . LYS A 1 85 ? -11.142 2.291 0.212 1.00 89.69 85 LYS A C 1
ATOM 691 O O . LYS A 1 85 ? -11.400 3.491 0.120 1.00 89.69 85 LYS A O 1
ATOM 696 N N . ALA A 1 86 ? -10.667 1.751 1.331 1.00 90.56 86 ALA A N 1
ATOM 697 C CA . ALA A 1 86 ? -10.296 2.516 2.514 1.00 90.56 86 ALA A CA 1
ATOM 698 C C . ALA A 1 86 ? -8.838 3.004 2.488 1.00 90.56 86 ALA A C 1
ATOM 700 O O . ALA A 1 86 ? -8.528 3.936 3.230 1.00 90.56 86 ALA A O 1
ATOM 701 N N . LEU A 1 87 ? -7.970 2.409 1.659 1.00 91.25 87 LEU A N 1
ATOM 702 C CA . LEU A 1 87 ? -6.589 2.854 1.459 1.00 91.25 87 LEU A CA 1
ATOM 703 C C . LEU A 1 87 ? -6.574 4.204 0.735 1.00 91.25 87 LEU A C 1
ATOM 705 O O . LEU A 1 87 ? -7.033 4.315 -0.400 1.00 91.25 87 LEU A O 1
ATOM 709 N N . ASP A 1 88 ? -5.974 5.211 1.362 1.00 89.88 88 ASP A N 1
ATOM 710 C CA . ASP A 1 88 ? -5.696 6.503 0.739 1.00 89.88 88 ASP A CA 1
ATOM 711 C C . ASP A 1 88 ? -4.185 6.714 0.614 1.00 89.88 88 ASP A C 1
ATOM 713 O O . ASP A 1 88 ? -3.403 6.283 1.462 1.00 89.88 88 ASP A O 1
ATOM 717 N N . SER A 1 89 ? -3.759 7.429 -0.426 1.00 88.50 89 SER A N 1
ATOM 718 C CA . SER A 1 89 ? -2.398 7.965 -0.474 1.00 88.50 89 SER A CA 1
ATOM 719 C C . SER A 1 89 ? -2.252 9.115 0.514 1.00 88.50 89 SER A C 1
ATOM 721 O O . SER A 1 89 ? -3.138 9.967 0.634 1.00 88.50 89 SER A O 1
ATOM 723 N N . SER A 1 90 ? -1.127 9.144 1.222 1.00 87.81 90 SER A N 1
ATOM 724 C CA . SER A 1 90 ? -0.850 10.225 2.161 1.00 87.81 90 SER A CA 1
ATOM 725 C C . SER A 1 90 ? -0.677 11.570 1.448 1.00 87.81 90 SER A C 1
ATOM 727 O O . SER A 1 90 ? -0.174 11.643 0.327 1.00 87.81 90 SER A O 1
ATOM 729 N N . LYS A 1 91 ? -1.054 12.658 2.128 1.00 86.44 91 LYS A N 1
ATOM 730 C CA . LYS A 1 91 ? -0.783 14.034 1.676 1.00 86.44 91 LYS A CA 1
ATOM 731 C C . LYS A 1 91 ? 0.605 14.523 2.090 1.00 86.44 91 LYS A C 1
ATOM 733 O O . LYS A 1 91 ? 1.129 15.445 1.475 1.00 86.44 91 LYS A O 1
ATOM 738 N N . VAL A 1 92 ? 1.167 13.939 3.149 1.00 87.00 92 VAL A N 1
ATOM 739 C CA . VAL A 1 92 ? 2.446 14.338 3.745 1.00 87.00 92 VAL A CA 1
ATOM 740 C C . VAL A 1 92 ? 3.336 13.107 3.843 1.00 87.00 92 VAL A C 1
ATOM 742 O O . VAL A 1 92 ? 2.929 12.096 4.408 1.00 87.00 92 VAL A O 1
ATOM 745 N N . LEU A 1 93 ? 4.566 13.197 3.338 1.00 81.56 93 LEU A N 1
ATOM 746 C CA . LEU A 1 93 ? 5.507 12.067 3.316 1.00 81.56 93 LEU A CA 1
ATOM 747 C C . LEU A 1 93 ? 5.823 11.518 4.719 1.00 81.56 93 LEU A C 1
ATOM 749 O O . LEU A 1 93 ? 6.074 10.328 4.880 1.00 81.56 93 LEU A O 1
ATOM 753 N N . GLU A 1 94 ? 5.774 12.372 5.745 1.00 82.38 94 GLU A N 1
ATOM 754 C CA . GLU A 1 94 ? 5.984 11.971 7.142 1.00 82.38 94 GLU A CA 1
ATOM 755 C C . GLU A 1 94 ? 4.898 11.022 7.664 1.00 82.38 94 GLU A C 1
ATOM 757 O O . GLU A 1 94 ? 5.177 10.195 8.525 1.00 82.38 94 GLU A O 1
ATOM 762 N N . GLN A 1 95 ? 3.681 11.102 7.119 1.00 82.94 95 GLN A N 1
ATOM 763 C CA . GLN A 1 95 ? 2.552 10.243 7.493 1.00 82.94 95 GLN A CA 1
ATOM 764 C C . GLN A 1 95 ? 2.570 8.886 6.767 1.00 82.94 95 GLN A C 1
ATOM 766 O O . GLN A 1 95 ? 1.627 8.110 6.902 1.00 82.94 95 GLN A O 1
ATOM 771 N N . GLY A 1 96 ? 3.609 8.608 5.977 1.00 87.25 96 GLY A N 1
ATOM 772 C CA . GLY A 1 96 ? 3.749 7.379 5.201 1.00 87.25 96 GLY A CA 1
ATOM 773 C C . GLY A 1 96 ? 3.323 7.515 3.750 1.00 87.25 96 GLY A C 1
ATOM 774 O O . GLY A 1 96 ? 2.968 8.594 3.280 1.00 87.25 96 GLY A O 1
ATOM 775 N N . ASP A 1 97 ? 3.399 6.403 3.028 1.00 90.31 97 ASP A N 1
ATOM 776 C CA . ASP A 1 97 ? 3.056 6.337 1.607 1.00 90.31 97 ASP A CA 1
ATOM 777 C C . ASP A 1 97 ? 1.547 6.113 1.437 1.00 90.31 97 ASP A C 1
ATOM 779 O O . ASP A 1 97 ? 0.872 6.780 0.645 1.00 90.31 97 ASP A O 1
ATOM 783 N N . ILE A 1 98 ? 1.003 5.202 2.248 1.00 92.44 98 ILE A N 1
ATOM 784 C CA . ILE A 1 98 ? -0.415 4.847 2.285 1.00 92.44 98 ILE A CA 1
ATOM 785 C C . ILE A 1 98 ? -0.930 4.952 3.713 1.00 92.44 98 ILE A C 1
ATOM 787 O O . ILE A 1 98 ? -0.270 4.546 4.668 1.00 92.44 98 ILE A O 1
ATOM 791 N N . ILE A 1 99 ? -2.149 5.458 3.847 1.00 93.06 99 ILE A N 1
ATOM 792 C CA . ILE A 1 99 ? -2.859 5.557 5.112 1.00 93.06 99 ILE A CA 1
ATOM 793 C C . ILE A 1 99 ? -4.195 4.821 5.034 1.00 93.06 99 ILE A C 1
ATOM 795 O O . ILE A 1 99 ? -4.861 4.806 4.000 1.00 93.06 99 ILE A O 1
ATOM 799 N N . VAL A 1 100 ? -4.608 4.230 6.153 1.00 92.25 100 VAL A N 1
ATOM 800 C CA . VAL A 1 100 ? -5.933 3.624 6.315 1.00 92.25 100 VAL A CA 1
ATOM 801 C C . VAL A 1 100 ? -6.631 4.276 7.496 1.00 92.25 100 VAL A C 1
ATOM 803 O O . VAL A 1 100 ? -6.273 4.023 8.650 1.00 92.25 100 VAL A O 1
ATOM 806 N N . PRO A 1 101 ? -7.659 5.097 7.248 1.00 91.31 101 PRO A N 1
ATOM 807 C CA . PRO A 1 101 ? -8.559 5.534 8.299 1.00 91.31 101 PRO A CA 1
ATOM 808 C C . PRO A 1 101 ? -9.420 4.351 8.753 1.00 91.31 101 PRO A C 1
ATOM 810 O O . PRO A 1 101 ? -10.253 3.848 8.000 1.00 91.31 101 PRO A O 1
ATOM 813 N N . ILE A 1 102 ? -9.282 3.932 10.008 1.00 89.00 102 ILE A N 1
ATOM 814 C CA . ILE A 1 102 ? -10.044 2.804 10.570 1.00 89.00 102 ILE A CA 1
ATOM 815 C C . ILE A 1 102 ? -11.565 2.999 10.465 1.00 89.00 102 ILE A C 1
ATOM 817 O O . ILE A 1 102 ? -12.259 2.041 10.117 1.00 89.00 102 ILE A O 1
ATOM 821 N N . PRO A 1 103 ? -12.124 4.214 10.655 1.00 88.19 103 PRO A N 1
ATOM 822 C CA . PRO A 1 103 ? -13.555 4.438 10.456 1.00 88.19 103 PRO A CA 1
ATOM 823 C C . PRO A 1 103 ? -14.056 4.111 9.038 1.00 88.19 103 PRO A C 1
ATOM 825 O O . PRO A 1 103 ? -15.226 3.756 8.877 1.00 88.19 103 PRO A O 1
ATOM 828 N N . LYS A 1 104 ? -13.197 4.175 8.005 1.00 88.56 104 LYS A N 1
ATOM 829 C CA . LYS A 1 104 ? -13.575 3.804 6.628 1.00 88.56 104 LYS A CA 1
ATOM 830 C C . LYS A 1 104 ? -13.809 2.303 6.455 1.00 88.56 104 LYS A C 1
ATOM 832 O O . LYS A 1 104 ? -14.535 1.926 5.540 1.00 88.56 104 LYS A O 1
ATOM 837 N N . LEU A 1 105 ? -13.285 1.468 7.354 1.00 86.25 105 LEU A N 1
ATOM 838 C CA . LEU A 1 105 ? -13.538 0.024 7.362 1.00 86.25 105 LEU A CA 1
ATOM 839 C C . LEU A 1 105 ? -14.961 -0.326 7.836 1.00 86.25 105 LEU A C 1
ATOM 841 O O . LEU A 1 105 ? -15.384 -1.469 7.704 1.00 86.25 105 LEU A O 1
ATOM 845 N N . ARG A 1 106 ? -15.725 0.654 8.355 1.00 84.00 106 ARG A N 1
ATOM 846 C CA . ARG A 1 106 ? -17.140 0.522 8.768 1.00 84.00 106 ARG A CA 1
ATOM 847 C C . ARG A 1 106 ? -17.403 -0.563 9.822 1.00 84.00 106 ARG A C 1
ATOM 849 O O . ARG A 1 106 ? -18.509 -1.099 9.905 1.00 84.00 106 ARG A O 1
ATOM 856 N N . ILE A 1 107 ? -16.413 -0.859 10.656 1.00 82.00 107 ILE A N 1
ATOM 857 C CA . ILE A 1 107 ? -16.552 -1.811 11.759 1.00 82.00 107 ILE A CA 1
ATOM 858 C C . ILE A 1 107 ? -17.340 -1.134 12.888 1.00 82.00 107 ILE A C 1
ATOM 860 O O . ILE A 1 107 ? -17.006 -0.033 13.329 1.00 82.00 107 ILE A O 1
ATOM 864 N N . LYS A 1 108 ? -18.423 -1.771 13.339 1.00 78.81 108 LYS A N 1
ATOM 865 C CA . LYS A 1 108 ? -19.308 -1.225 14.377 1.00 78.81 108 LYS A CA 1
ATOM 866 C C . LYS A 1 108 ? -18.772 -1.543 15.773 1.00 78.81 108 LYS A C 1
ATOM 868 O O . LYS A 1 108 ? -18.304 -2.649 16.014 1.00 78.81 108 LYS A O 1
ATOM 873 N N . GLY A 1 109 ? -18.906 -0.591 16.698 1.00 75.88 109 GLY A N 1
ATOM 874 C CA . GLY A 1 109 ? -18.660 -0.820 18.127 1.00 75.88 109 GLY A CA 1
ATOM 875 C C . GLY A 1 109 ? -17.190 -0.954 18.536 1.00 75.88 109 GLY A C 1
ATOM 876 O O . GLY A 1 109 ? -16.925 -1.418 19.639 1.00 75.88 109 GLY A O 1
ATOM 877 N N . ILE A 1 110 ? -16.242 -0.556 17.681 1.00 81.50 110 ILE A N 1
ATOM 878 C CA . ILE A 1 110 ? -14.811 -0.566 18.011 1.00 81.50 110 ILE A CA 1
ATOM 879 C C . ILE A 1 110 ? -14.315 0.822 18.405 1.00 81.50 110 ILE A C 1
ATOM 881 O O . ILE A 1 110 ? -14.721 1.821 17.812 1.00 81.50 110 ILE A O 1
ATOM 885 N N . ASN A 1 111 ? -13.394 0.875 19.369 1.00 85.00 111 ASN A N 1
ATOM 886 C CA . ASN A 1 111 ? -12.606 2.069 19.645 1.00 85.00 111 ASN A CA 1
ATOM 887 C C . ASN A 1 111 ? -11.463 2.151 18.614 1.00 85.00 111 ASN A C 1
ATOM 889 O O . ASN A 1 111 ? -10.534 1.339 18.681 1.00 85.00 111 ASN A O 1
ATOM 893 N N . PRO A 1 112 ? -11.502 3.083 17.640 1.00 83.50 112 PRO A N 1
ATOM 894 C CA . PRO A 1 112 ? -10.564 3.053 16.520 1.00 83.50 112 PRO A CA 1
ATOM 895 C C . PRO A 1 112 ? -9.111 3.269 16.954 1.00 83.50 112 PRO A C 1
ATOM 897 O O . PRO A 1 112 ? -8.209 2.725 16.334 1.00 83.50 112 PRO A O 1
ATOM 900 N N . ASN A 1 113 ? -8.872 4.021 18.031 1.00 86.38 113 ASN A N 1
ATOM 901 C CA . ASN A 1 113 ? -7.516 4.337 18.489 1.00 86.38 113 ASN A CA 1
ATOM 902 C C . ASN A 1 113 ? -6.808 3.124 19.115 1.00 86.38 113 ASN A C 1
ATOM 904 O O . ASN A 1 113 ? -5.635 2.870 18.857 1.00 86.38 113 ASN A O 1
ATOM 908 N N . GLU A 1 114 ? -7.534 2.331 19.904 1.00 87.50 114 GLU A N 1
ATOM 909 C CA . GLU A 1 114 ? -6.992 1.096 20.483 1.00 87.50 114 GLU A CA 1
ATOM 910 C C . GLU A 1 114 ? -6.762 0.041 19.402 1.00 87.50 114 GLU A C 1
ATOM 912 O O . GLU A 1 114 ? -5.684 -0.550 19.338 1.00 87.50 114 GLU A O 1
ATOM 917 N N . LYS A 1 115 ? -7.725 -0.120 18.484 1.00 86.69 115 LYS A N 1
ATOM 918 C CA . LYS A 1 115 ? -7.587 -1.054 17.362 1.00 86.69 115 LYS A CA 1
ATOM 919 C C . LYS A 1 115 ? -6.463 -0.678 16.403 1.00 86.69 115 LYS A C 1
ATOM 921 O O . LYS A 1 115 ? -5.805 -1.578 15.897 1.00 86.69 115 LYS A O 1
ATOM 926 N N . ALA A 1 116 ? -6.176 0.611 16.207 1.00 87.00 116 ALA A N 1
ATOM 927 C CA . ALA A 1 116 ? -5.010 1.034 15.433 1.00 87.00 116 ALA A CA 1
ATOM 928 C C . ALA A 1 116 ? -3.715 0.457 16.006 1.00 87.00 116 ALA A C 1
ATOM 930 O O . ALA A 1 116 ? -2.907 -0.094 15.266 1.00 87.00 116 ALA A O 1
ATOM 931 N N . LYS A 1 117 ? -3.523 0.556 17.323 1.00 89.25 117 LYS A N 1
ATOM 932 C CA . LYS A 1 117 ? -2.315 0.043 17.978 1.00 89.25 117 LYS A CA 1
ATOM 933 C C . LYS A 1 117 ? -2.236 -1.477 17.897 1.00 89.25 117 LYS A C 1
ATOM 935 O O . LYS A 1 117 ? -1.224 -2.002 17.451 1.00 89.25 117 LYS A O 1
ATOM 940 N N . GLU A 1 118 ? -3.331 -2.159 18.224 1.00 89.50 118 GLU A N 1
ATOM 941 C CA . GLU A 1 118 ? -3.420 -3.624 18.171 1.00 89.50 118 GLU A CA 1
ATOM 942 C C . GLU A 1 118 ? -3.123 -4.169 16.766 1.00 89.50 118 GLU A C 1
ATOM 944 O O . GLU A 1 118 ? -2.372 -5.133 16.606 1.00 89.50 118 GLU A O 1
ATOM 949 N N . TRP A 1 119 ? -3.677 -3.539 15.727 1.00 89.25 119 TRP A N 1
ATOM 950 C CA . TRP A 1 119 ? -3.439 -3.959 14.350 1.00 89.25 119 TRP A CA 1
ATOM 951 C C . TRP A 1 119 ? -2.036 -3.619 13.879 1.00 89.25 119 TRP A C 1
ATOM 953 O O . TRP A 1 119 ? -1.463 -4.433 13.172 1.00 89.25 119 TRP A O 1
ATOM 963 N N . ALA A 1 120 ? -1.464 -2.479 14.279 1.00 89.06 120 ALA A N 1
ATOM 964 C CA . ALA A 1 120 ? -0.078 -2.144 13.954 1.00 89.06 120 ALA A CA 1
ATOM 965 C C . ALA A 1 120 ? 0.916 -3.153 14.556 1.00 89.06 120 ALA A C 1
ATOM 967 O O . ALA A 1 120 ? 1.879 -3.526 13.890 1.00 89.06 120 ALA A O 1
ATOM 968 N N . GLU A 1 121 ? 0.663 -3.625 15.780 1.00 88.62 121 GLU A N 1
ATOM 969 C CA . GLU A 1 121 ? 1.474 -4.650 16.451 1.00 88.62 121 GLU A CA 1
ATOM 970 C C . GLU A 1 121 ? 1.283 -6.042 15.837 1.00 88.62 121 GLU A C 1
ATOM 972 O O . GLU A 1 121 ? 2.244 -6.794 15.686 1.00 88.62 121 GLU A O 1
ATOM 977 N N . SER A 1 122 ? 0.051 -6.372 15.440 1.00 88.12 122 SER A N 1
ATOM 978 C CA . SER A 1 122 ? -0.283 -7.658 14.812 1.00 88.12 122 SER A CA 1
ATOM 979 C C . SER A 1 122 ? 0.060 -7.716 13.318 1.00 88.12 122 SER A C 1
ATOM 981 O O . SER A 1 122 ? -0.041 -8.778 12.701 1.00 88.12 122 SER A O 1
ATOM 983 N N . PHE A 1 123 ? 0.428 -6.585 12.707 1.00 89.62 123 PHE A N 1
ATOM 984 C CA . PHE A 1 123 ? 0.664 -6.493 11.272 1.00 89.62 123 PHE A CA 1
ATOM 985 C C . PHE A 1 123 ? 1.954 -7.205 10.870 1.00 89.62 123 PHE A C 1
ATOM 987 O O . PHE A 1 123 ? 3.053 -6.846 11.303 1.00 89.62 123 PHE A O 1
ATOM 994 N N . ASN A 1 124 ? 1.844 -8.169 9.957 1.00 87.31 124 ASN A N 1
ATOM 995 C CA . ASN A 1 124 ? 3.022 -8.793 9.377 1.00 87.31 124 ASN A CA 1
ATOM 996 C C . ASN A 1 124 ? 3.598 -7.909 8.270 1.00 87.31 124 ASN A C 1
ATOM 998 O O . ASN A 1 124 ? 3.118 -7.879 7.136 1.00 87.31 124 ASN A O 1
ATOM 1002 N N . LYS A 1 125 ? 4.676 -7.205 8.606 1.00 84.06 125 LYS A N 1
ATOM 1003 C CA . LYS A 1 125 ? 5.373 -6.290 7.697 1.00 84.06 125 LYS A CA 1
ATOM 1004 C C . LYS A 1 125 ? 5.909 -6.989 6.437 1.00 84.06 125 LYS A C 1
ATOM 1006 O O . LYS A 1 125 ? 5.957 -6.379 5.366 1.00 84.06 125 LYS A O 1
ATOM 1011 N N . GLY A 1 126 ? 6.266 -8.273 6.548 1.00 81.50 126 GLY A N 1
ATOM 1012 C CA . GLY A 1 126 ? 6.913 -9.018 5.470 1.00 81.50 126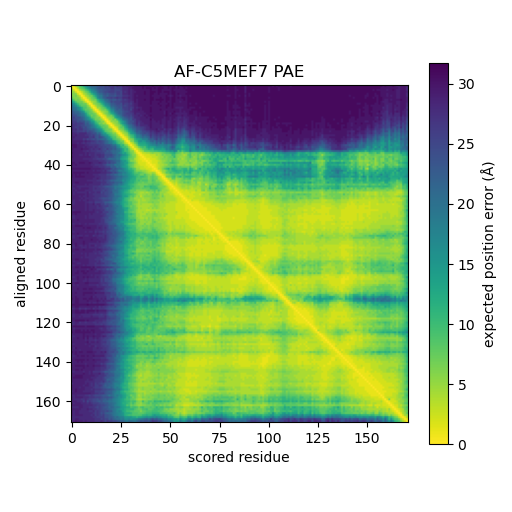 GLY A CA 1
ATOM 1013 C C . GLY A 1 126 ? 8.180 -8.310 4.982 1.00 81.50 126 GLY A C 1
ATOM 1014 O O . GLY A 1 126 ? 8.901 -7.711 5.775 1.00 81.50 126 GLY A O 1
ATOM 1015 N N . GLN A 1 127 ? 8.438 -8.359 3.674 1.00 84.31 127 GLN A N 1
ATOM 1016 C CA . GLN A 1 127 ? 9.508 -7.575 3.031 1.00 84.31 127 GLN A CA 1
ATOM 1017 C C . GLN A 1 127 ? 8.974 -6.335 2.293 1.00 84.31 127 GLN A C 1
ATOM 1019 O O . GLN A 1 127 ? 9.746 -5.569 1.728 1.00 84.31 127 GLN A O 1
ATOM 1024 N N . PHE A 1 128 ? 7.652 -6.145 2.264 1.00 83.75 128 PHE A N 1
ATOM 1025 C CA . PHE A 1 128 ? 7.004 -5.066 1.517 1.00 83.75 128 PHE A CA 1
ATOM 1026 C C . PHE A 1 128 ? 6.884 -3.777 2.330 1.00 83.75 128 PHE A C 1
ATOM 1028 O O . PHE A 1 128 ? 6.939 -2.681 1.774 1.00 83.75 128 PHE A O 1
ATOM 1035 N N . ILE A 1 129 ? 6.697 -3.893 3.643 1.00 90.19 129 ILE A N 1
ATOM 1036 C CA . ILE A 1 129 ? 6.430 -2.759 4.523 1.00 90.19 129 ILE A CA 1
ATOM 1037 C C . ILE A 1 129 ? 7.617 -2.572 5.459 1.00 90.19 129 ILE A C 1
ATOM 1039 O O . ILE A 1 129 ? 8.035 -3.502 6.140 1.00 90.19 129 ILE A O 1
ATOM 1043 N N . SER A 1 130 ? 8.136 -1.351 5.521 1.00 90.25 130 SER A N 1
ATOM 1044 C CA . SER A 1 130 ? 9.224 -1.000 6.430 1.00 90.25 130 SER A CA 1
ATOM 1045 C C . SER A 1 130 ? 8.685 -0.786 7.845 1.00 90.25 130 SER A C 1
ATOM 1047 O O . SER A 1 130 ? 9.144 -1.397 8.810 1.00 90.25 130 SER A O 1
ATOM 1049 N N . ASN A 1 131 ? 7.643 0.045 7.974 1.00 89.50 131 ASN A N 1
ATOM 1050 C CA . ASN A 1 131 ? 7.018 0.364 9.255 1.00 89.50 131 ASN A CA 1
ATOM 1051 C C . ASN A 1 131 ? 5.512 0.594 9.141 1.00 89.50 131 ASN A C 1
ATOM 1053 O O . ASN A 1 131 ? 5.011 1.050 8.113 1.00 89.50 131 ASN A O 1
ATOM 1057 N N . VAL A 1 132 ? 4.821 0.297 10.244 1.00 91.88 132 VAL A N 1
ATOM 1058 C CA . VAL A 1 132 ? 3.395 0.561 10.435 1.00 91.88 132 VAL A CA 1
ATOM 1059 C C . VAL A 1 132 ? 3.240 1.371 11.711 1.00 91.88 132 VAL A C 1
ATOM 1061 O O . VAL A 1 132 ? 3.527 0.866 12.794 1.00 91.88 132 VAL A O 1
ATOM 1064 N N . ASN A 1 133 ? 2.810 2.624 11.579 1.00 90.81 133 ASN A N 1
ATOM 1065 C CA . ASN A 1 133 ? 2.680 3.545 12.702 1.00 90.81 133 ASN A CA 1
ATOM 1066 C C . ASN A 1 133 ? 1.197 3.868 12.945 1.00 90.81 133 ASN A C 1
ATOM 1068 O O . ASN A 1 133 ? 0.518 4.369 12.045 1.00 90.81 133 ASN A O 1
ATOM 1072 N N . PRO A 1 134 ? 0.660 3.609 14.148 1.00 91.56 134 PRO A N 1
ATOM 1073 C CA . PRO A 1 134 ? -0.686 4.036 14.496 1.00 91.56 134 PRO A CA 1
ATOM 1074 C C . PRO A 1 134 ? -0.672 5.517 14.904 1.00 91.56 134 PRO A C 1
ATOM 1076 O O . PRO A 1 134 ? -0.057 5.888 15.904 1.00 91.56 134 PRO A O 1
ATOM 1079 N N . GLN A 1 135 ? -1.384 6.372 14.165 1.00 89.00 135 GLN A N 1
ATOM 1080 C CA . GLN A 1 135 ? -1.599 7.776 14.526 1.00 89.00 135 GLN A CA 1
ATOM 1081 C C . GLN A 1 135 ? -3.085 8.029 14.797 1.00 89.00 135 GLN A C 1
ATOM 1083 O O . GLN A 1 135 ? -3.879 8.310 13.896 1.00 89.00 135 GLN A O 1
ATOM 1088 N N . GLY A 1 136 ? -3.469 7.951 16.072 1.00 86.75 136 GLY A N 1
ATOM 1089 C CA . GLY A 1 136 ? -4.854 8.142 16.497 1.00 86.75 136 GLY A CA 1
ATOM 1090 C C . GLY A 1 136 ? -5.780 7.122 15.833 1.00 86.75 136 GLY A C 1
ATOM 1091 O O . GLY A 1 136 ? -5.686 5.933 16.096 1.00 86.75 136 GLY A O 1
ATOM 1092 N N . VAL A 1 137 ? -6.676 7.586 14.962 1.00 89.62 137 VAL A N 1
ATOM 1093 C CA . VAL A 1 137 ? -7.666 6.742 14.259 1.00 89.62 137 VAL A CA 1
ATOM 1094 C C . VAL A 1 137 ? -7.206 6.268 12.873 1.00 89.62 137 VAL A C 1
ATOM 1096 O O . VAL A 1 137 ? -8.001 5.711 12.111 1.00 89.62 137 VAL A O 1
ATOM 1099 N N . VAL A 1 138 ? -5.947 6.530 12.522 1.00 90.62 138 VAL A N 1
ATOM 1100 C CA . VAL A 1 138 ? -5.360 6.239 11.211 1.00 90.62 138 VAL A CA 1
ATOM 1101 C C . VAL A 1 138 ? -4.156 5.319 11.378 1.00 90.62 138 VAL A C 1
ATOM 1103 O O . VAL A 1 138 ? -3.321 5.526 12.256 1.00 90.62 138 VAL A O 1
ATOM 1106 N N . LEU A 1 139 ? -4.056 4.318 10.509 1.00 91.38 139 LEU A N 1
ATOM 1107 C CA . LEU A 1 139 ? -2.868 3.489 10.343 1.00 91.38 139 LEU A CA 1
ATOM 1108 C C . LEU A 1 139 ? -2.022 4.020 9.193 1.00 91.38 139 LEU A C 1
ATOM 1110 O O . LEU A 1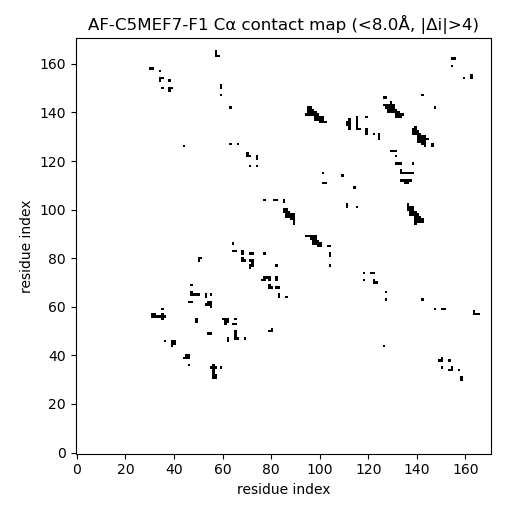 139 ? -2.540 4.232 8.098 1.00 91.38 139 LEU A O 1
ATOM 1114 N N . GLN A 1 140 ? -0.736 4.220 9.447 1.00 93.19 140 GLN A N 1
ATOM 1115 C CA . GLN A 1 140 ? 0.230 4.703 8.468 1.00 93.19 140 GLN A CA 1
ATOM 1116 C C . GLN A 1 140 ? 1.139 3.569 8.041 1.00 93.19 140 GLN A C 1
ATOM 1118 O O . GLN A 1 140 ? 1.733 2.904 8.889 1.00 93.19 140 GLN A O 1
ATOM 1123 N N . PHE A 1 141 ? 1.264 3.371 6.735 1.00 93.00 141 PHE A N 1
ATOM 1124 C CA . PHE A 1 141 ? 2.105 2.349 6.137 1.00 93.00 141 PHE A CA 1
ATOM 1125 C C . PHE A 1 141 ? 3.245 3.015 5.373 1.00 93.00 141 PHE A C 1
ATOM 1127 O O . PHE A 1 141 ? 3.023 3.830 4.474 1.00 93.00 141 PHE A O 1
ATOM 1134 N N . HIS A 1 142 ? 4.470 2.642 5.731 1.00 92.69 142 HIS A N 1
ATOM 1135 C CA . HIS A 1 142 ? 5.684 3.052 5.037 1.00 92.69 142 HIS A CA 1
ATOM 1136 C C . HIS A 1 142 ? 6.213 1.874 4.230 1.00 92.69 142 HIS A C 1
ATOM 1138 O O . HIS A 1 142 ? 6.481 0.807 4.791 1.00 92.69 142 HIS A O 1
ATOM 1144 N N . PHE A 1 143 ? 6.381 2.059 2.928 1.00 92.19 143 PHE A N 1
ATOM 1145 C CA . PHE A 1 143 ? 6.898 1.017 2.053 1.00 92.19 143 PHE A CA 1
ATOM 1146 C C . PHE A 1 143 ? 8.379 0.760 2.305 1.00 92.19 143 PHE A C 1
ATOM 1148 O O . PHE A 1 143 ? 9.144 1.651 2.687 1.00 92.19 143 PHE A O 1
ATOM 1155 N N . GLU A 1 144 ? 8.796 -0.479 2.066 1.00 91.38 144 GLU A N 1
ATOM 1156 C CA . GLU A 1 144 ? 10.210 -0.812 2.045 1.00 91.38 144 GLU A CA 1
ATOM 1157 C C . GLU A 1 144 ? 10.855 -0.203 0.797 1.00 91.38 144 GLU A C 1
ATOM 1159 O O . GLU A 1 144 ? 10.636 -0.647 -0.334 1.00 91.38 144 GLU A O 1
ATOM 1164 N N . LYS A 1 145 ? 11.652 0.850 1.013 1.00 90.25 145 LYS A N 1
ATOM 1165 C CA . LYS A 1 145 ? 12.264 1.651 -0.058 1.00 90.25 145 LYS A CA 1
ATOM 1166 C C . LYS A 1 145 ? 13.100 0.791 -0.996 1.00 90.25 145 LYS A C 1
ATOM 1168 O O . LYS A 1 145 ? 13.068 1.001 -2.202 1.00 90.25 145 LYS A O 1
ATOM 1173 N N . SER A 1 146 ? 13.804 -0.196 -0.448 1.00 88.25 146 SER A N 1
ATOM 1174 C CA . SER A 1 146 ? 14.658 -1.110 -1.207 1.00 88.25 146 SER A CA 1
ATOM 1175 C C . SER A 1 146 ? 13.859 -1.891 -2.257 1.00 88.25 146 SER A C 1
ATOM 1177 O O . SER A 1 146 ? 14.246 -1.945 -3.425 1.00 88.25 146 SER A O 1
ATOM 1179 N N . VAL A 1 147 ? 12.705 -2.436 -1.858 1.00 87.75 147 VAL A N 1
ATOM 1180 C CA . VAL A 1 147 ? 11.799 -3.176 -2.748 1.00 87.75 147 VAL A CA 1
ATOM 1181 C C . VAL A 1 147 ? 11.128 -2.228 -3.736 1.00 87.75 147 VAL A C 1
ATOM 1183 O O . VAL A 1 147 ? 11.119 -2.503 -4.935 1.00 87.75 147 VAL A O 1
ATOM 1186 N N . LEU A 1 148 ? 10.630 -1.082 -3.262 1.00 88.94 148 LEU A N 1
ATOM 1187 C CA . LEU A 1 148 ? 9.977 -0.089 -4.113 1.00 88.94 148 LEU A CA 1
ATOM 1188 C C . LEU A 1 148 ? 10.907 0.414 -5.223 1.00 88.94 148 LEU A C 1
ATOM 1190 O O . LEU A 1 148 ? 10.513 0.435 -6.387 1.00 88.94 148 LEU A O 1
ATOM 1194 N N . TYR A 1 149 ? 12.140 0.798 -4.883 1.00 90.00 149 TYR A N 1
ATOM 1195 C CA . TYR A 1 149 ? 13.111 1.288 -5.859 1.00 90.00 149 TYR A CA 1
ATOM 1196 C C . TYR A 1 149 ? 13.429 0.231 -6.901 1.00 90.00 149 TYR A C 1
ATOM 1198 O O . TYR A 1 149 ? 13.439 0.546 -8.086 1.00 90.00 149 TYR A O 1
ATOM 1206 N N . ARG A 1 150 ? 13.632 -1.021 -6.487 1.00 87.81 150 ARG A N 1
ATOM 1207 C CA . ARG A 1 150 ? 13.925 -2.099 -7.426 1.00 87.81 150 ARG A CA 1
ATOM 1208 C C . ARG A 1 150 ? 12.774 -2.327 -8.405 1.00 87.81 150 ARG A C 1
ATOM 1210 O O . ARG A 1 150 ? 13.001 -2.289 -9.610 1.00 87.81 150 ARG A O 1
ATOM 1217 N N . LEU A 1 151 ? 11.549 -2.468 -7.892 1.00 86.06 151 LEU A N 1
ATOM 1218 C CA . LEU A 1 151 ? 10.354 -2.673 -8.716 1.00 86.06 151 LEU A CA 1
ATOM 1219 C C . LEU A 1 151 ? 10.142 -1.5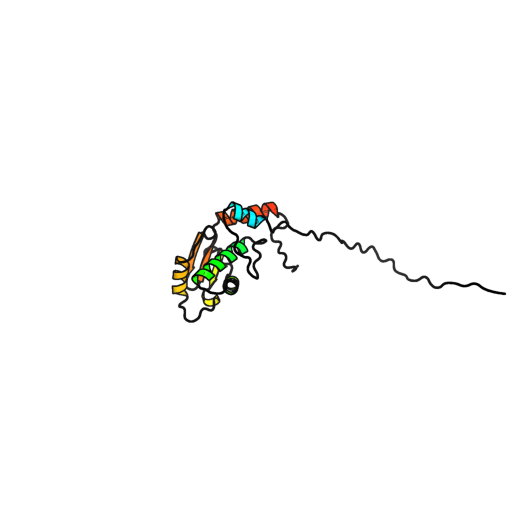19 -9.703 1.00 86.06 151 LEU A C 1
ATOM 1221 O O . LEU A 1 151 ? 9.955 -1.747 -10.894 1.00 86.06 151 LEU A O 1
ATOM 1225 N N . VAL A 1 152 ? 10.195 -0.275 -9.222 1.00 88.38 152 VAL A N 1
ATOM 1226 C CA . VAL A 1 152 ? 9.896 0.906 -10.042 1.00 88.38 152 VAL A CA 1
ATOM 1227 C C . VAL A 1 152 ? 11.007 1.190 -11.053 1.00 88.38 152 VAL A C 1
ATOM 1229 O O . VAL A 1 152 ? 10.712 1.504 -12.202 1.00 88.38 152 VAL A O 1
ATOM 1232 N N . ILE A 1 153 ? 12.281 1.078 -10.667 1.00 89.31 153 ILE A N 1
ATOM 1233 C CA . ILE A 1 153 ? 13.402 1.343 -11.580 1.00 89.31 153 ILE A CA 1
ATOM 1234 C C . ILE A 1 153 ? 13.436 0.295 -12.694 1.00 89.31 153 ILE A C 1
ATOM 1236 O O . ILE A 1 153 ? 13.576 0.664 -13.860 1.00 89.31 153 ILE A O 1
ATOM 1240 N N . GLU A 1 154 ? 13.275 -0.990 -12.369 1.00 87.06 154 GLU A N 1
ATOM 1241 C CA . GLU A 1 154 ? 13.223 -2.052 -13.379 1.00 87.06 154 GLU A CA 1
ATOM 1242 C C . GLU A 1 154 ? 12.023 -1.863 -14.324 1.00 87.06 154 GLU A C 1
ATOM 1244 O O . GLU A 1 154 ? 12.186 -1.975 -15.544 1.00 87.06 154 GLU A O 1
ATOM 1249 N N . ASP A 1 155 ? 10.856 -1.474 -13.796 1.00 84.62 155 ASP A N 1
ATOM 1250 C CA . ASP A 1 155 ? 9.666 -1.186 -14.605 1.00 84.62 155 ASP A CA 1
ATOM 1251 C C . ASP A 1 155 ? 9.872 0.012 -15.546 1.00 84.62 155 ASP A C 1
ATOM 1253 O O . ASP A 1 155 ? 9.595 -0.076 -16.745 1.00 84.62 155 ASP A O 1
ATOM 1257 N N . ILE A 1 156 ? 10.445 1.114 -15.049 1.00 87.62 156 ILE A N 1
ATOM 1258 C CA . ILE A 1 156 ? 10.762 2.302 -15.858 1.00 87.62 156 ILE A CA 1
ATOM 1259 C C . ILE A 1 156 ? 11.785 1.964 -16.949 1.00 87.62 156 ILE A C 1
ATOM 1261 O O . ILE A 1 156 ? 11.623 2.386 -18.096 1.00 87.62 156 ILE A O 1
ATOM 1265 N N . LEU A 1 157 ? 12.833 1.201 -16.631 1.00 87.56 157 LEU A N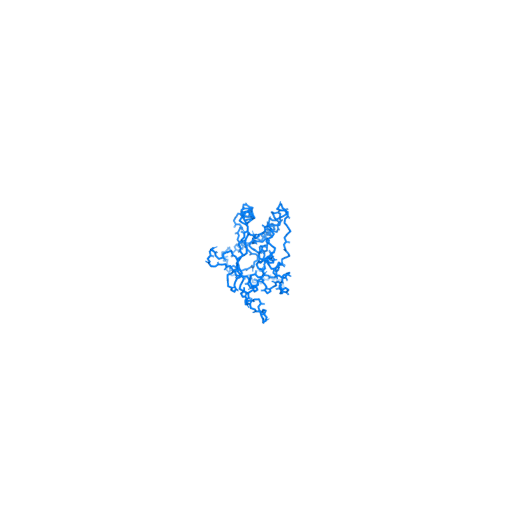 1
ATOM 1266 C CA . LEU A 1 157 ? 13.878 0.851 -17.596 1.00 87.56 157 LEU A CA 1
ATOM 1267 C C . LEU A 1 157 ? 13.359 -0.060 -18.715 1.00 87.56 157 LEU A C 1
ATOM 1269 O O . LEU A 1 157 ? 13.772 0.104 -19.869 1.00 87.56 157 LEU A O 1
ATOM 1273 N N . LYS A 1 158 ? 12.444 -0.985 -18.396 1.00 84.44 158 LYS A N 1
ATOM 1274 C CA . LYS A 1 158 ? 11.817 -1.875 -19.383 1.00 84.44 158 LYS A CA 1
ATOM 1275 C C . LYS A 1 158 ? 10.746 -1.148 -20.210 1.00 84.44 158 LYS A C 1
ATOM 1277 O O . LYS A 1 158 ? 10.768 -1.238 -21.437 1.00 84.44 158 LYS A O 1
ATOM 1282 N N . ARG A 1 159 ? 9.840 -0.392 -19.575 1.00 80.00 159 ARG A N 1
ATOM 1283 C CA . ARG A 1 159 ? 8.689 0.256 -20.245 1.00 80.00 159 ARG A CA 1
ATOM 1284 C C . ARG A 1 159 ? 9.014 1.600 -20.891 1.00 80.00 159 ARG A C 1
ATOM 1286 O O . ARG A 1 159 ? 8.366 1.967 -21.869 1.00 80.00 159 ARG A O 1
ATOM 1293 N N . LYS A 1 160 ? 10.010 2.333 -20.390 1.00 86.62 160 LYS A N 1
ATOM 1294 C CA . LYS A 1 160 ? 10.464 3.636 -20.907 1.00 86.62 160 LYS A CA 1
ATOM 1295 C C . LYS A 1 160 ? 9.299 4.608 -21.139 1.00 86.62 160 LYS A C 1
ATOM 1297 O O . LYS A 1 160 ? 8.682 5.070 -20.187 1.00 86.62 160 LYS A O 1
ATOM 1302 N N . SER A 1 161 ? 8.980 4.898 -22.402 1.00 85.00 161 SER A N 1
ATOM 1303 C CA . SER A 1 161 ? 7.899 5.802 -22.815 1.00 85.00 161 SER A CA 1
ATOM 1304 C C . SER A 1 161 ? 6.498 5.310 -22.454 1.00 85.00 161 SER A C 1
ATOM 1306 O O . SER A 1 161 ? 5.566 6.105 -22.447 1.00 85.00 161 SER A O 1
ATOM 1308 N N . ASP A 1 162 ? 6.344 4.014 -22.181 1.00 80.38 162 ASP A N 1
ATOM 1309 C CA . ASP A 1 162 ? 5.068 3.383 -21.836 1.00 80.38 162 ASP A CA 1
ATOM 1310 C C . ASP A 1 162 ? 4.865 3.261 -20.311 1.00 80.38 162 ASP A C 1
ATOM 1312 O O . ASP A 1 162 ? 3.890 2.654 -19.850 1.00 80.38 162 ASP A O 1
ATOM 1316 N N . TYR A 1 163 ? 5.788 3.799 -19.505 1.00 83.12 163 TYR A N 1
ATOM 1317 C CA . TYR A 1 163 ? 5.606 3.898 -18.059 1.00 83.12 163 TYR A CA 1
ATOM 1318 C C . TYR A 1 163 ? 4.453 4.859 -17.726 1.00 83.12 163 TYR A C 1
ATOM 1320 O O . TYR A 1 163 ? 4.261 5.874 -18.390 1.00 83.12 163 TYR A O 1
ATOM 1328 N N . GLY A 1 164 ? 3.651 4.516 -16.715 1.00 79.69 164 GLY A N 1
ATOM 1329 C CA . GLY A 1 164 ? 2.436 5.261 -16.360 1.00 79.69 164 GLY A CA 1
ATOM 1330 C C . GLY A 1 164 ? 1.213 4.962 -17.239 1.00 79.69 164 GLY A C 1
ATOM 1331 O O . GLY A 1 164 ? 0.118 5.423 -16.930 1.00 79.69 164 GLY A O 1
ATOM 1332 N N . TYR A 1 165 ? 1.356 4.154 -18.297 1.00 82.62 165 TYR A N 1
ATOM 1333 C CA . TYR A 1 165 ? 0.209 3.649 -19.054 1.00 82.62 165 TYR A CA 1
ATOM 1334 C C . TYR A 1 165 ? -0.643 2.700 -18.198 1.00 82.62 165 TYR A C 1
ATOM 1336 O O . TYR A 1 165 ? -0.114 1.749 -17.613 1.00 82.62 165 TYR A O 1
ATOM 1344 N N . LEU A 1 166 ? -1.959 2.927 -18.195 1.00 80.00 166 LEU A N 1
ATOM 1345 C CA . LEU A 1 166 ? -2.965 2.050 -17.600 1.00 80.00 166 LEU A CA 1
ATOM 1346 C C . LEU A 1 166 ? -3.985 1.640 -18.678 1.00 80.00 166 LEU A C 1
ATOM 1348 O O . LEU A 1 166 ? -4.477 2.505 -19.407 1.00 80.00 166 LEU A O 1
ATOM 1352 N N . PRO A 1 167 ? -4.357 0.352 -18.783 1.00 77.94 167 PRO A N 1
ATOM 1353 C CA . PRO A 1 167 ? -5.315 -0.147 -19.772 1.00 77.94 167 PRO A CA 1
ATOM 1354 C C . PRO A 1 167 ? -6.777 0.161 -19.387 1.00 77.94 167 PRO A C 1
ATOM 1356 O O . PRO A 1 167 ? -7.648 -0.692 -19.507 1.00 77.94 167 PRO A O 1
ATOM 1359 N N . LEU A 1 168 ? -7.064 1.376 -18.909 1.00 74.31 168 LEU A N 1
ATOM 1360 C CA . LEU A 1 168 ? -8.406 1.785 -18.468 1.00 74.31 168 LEU A CA 1
ATOM 1361 C C . LEU A 1 168 ? -9.263 2.371 -19.600 1.00 74.31 168 LEU A C 1
ATOM 1363 O O . LEU A 1 168 ? -10.447 2.622 -19.407 1.00 74.31 168 LEU A O 1
ATOM 1367 N N . GLY A 1 169 ? -8.678 2.601 -20.780 1.00 60.56 169 GLY A N 1
ATOM 1368 C CA . GLY A 1 169 ? -9.394 3.118 -21.953 1.00 60.56 169 GLY A CA 1
ATOM 1369 C C . GLY A 1 169 ? -9.880 4.569 -21.831 1.00 60.56 169 GLY A C 1
ATOM 1370 O O . GLY A 1 169 ? -10.577 5.040 -22.725 1.00 60.56 169 GLY A O 1
ATOM 1371 N N . LEU A 1 170 ? -9.511 5.274 -20.760 1.00 55.00 170 LEU A N 1
ATOM 1372 C CA . LEU A 1 170 ? -9.809 6.687 -20.546 1.00 55.00 170 LEU A CA 1
ATOM 1373 C C . LEU A 1 170 ? -8.634 7.511 -21.091 1.00 55.00 170 LEU A C 1
ATOM 1375 O O . LEU A 1 170 ? -7.539 7.459 -20.531 1.00 55.00 170 LEU A O 1
ATOM 1379 N N . TRP A 1 171 ? -8.866 8.203 -22.207 1.00 37.91 171 TRP A N 1
ATOM 1380 C CA . TRP A 1 171 ? -7.958 9.188 -22.802 1.00 37.91 171 TRP A CA 1
ATOM 1381 C C . TRP A 1 171 ? -8.498 10.591 -22.557 1.00 37.91 171 TRP A C 1
ATOM 1383 O O . TRP A 1 171 ? -9.733 10.759 -22.690 1.00 37.91 171 TRP A O 1
#

Ra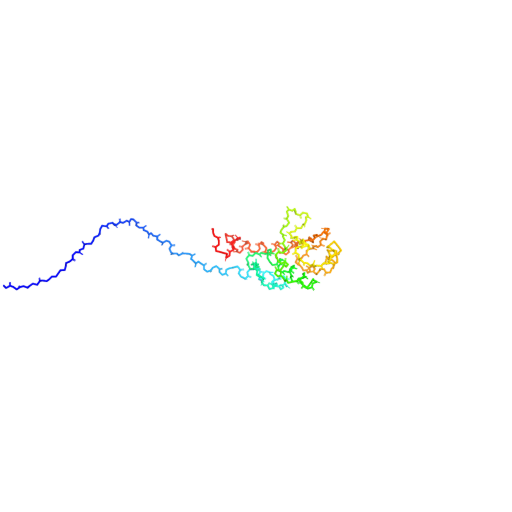dius of gyration: 27.09 Å; Cα contacts (8 Å, |Δi|>4): 191; chains: 1; bounding box: 51×30×108 Å

pLDDT: mean 75.79, std 18.84, range [32.09, 93.19]

InterPro domains:
  IPR005148 Arginyl tRNA synthetase N-terminal domain [SM01016] (62-143)
  IPR036695 Arginyl tRNA synthetase N-terminal domain superfamily [G3DSA:3.30.1360.70] (31-164)
  IPR036695 Arginyl tRNA synthetase N-terminal domain superfamily [SSF55190] (35-164)

Solvent-accessible surface area (backbone atoms only — not comparable to full-atom values): 10545 Å² total; per-residue (Å²): 138,83,90,82,90,87,87,84,87,89,78,85,87,80,92,71,82,82,82,77,76,86,82,82,80,88,68,83,77,75,72,42,67,52,50,48,56,48,51,32,48,76,70,74,43,81,81,60,73,83,49,92,95,48,51,43,46,63,31,72,67,34,44,55,48,36,46,52,19,55,53,47,22,73,76,68,71,47,58,46,67,50,42,54,73,29,53,39,72,46,94,44,78,90,58,20,58,35,29,34,46,48,75,61,63,67,69,80,94,66,62,45,48,62,51,23,47,54,49,38,71,70,50,81,46,76,78,61,35,66,48,58,48,54,57,60,49,28,37,21,36,29,63,21,61,72,53,51,50,51,48,50,51,55,45,40,70,73,43,52,92,57,50,88,57,69,98,76,85,82,128

Sequence (171 aa):
MQILKKFNFSSISLFNRSFLFNQGRIYKRNMSVSTITESLKELGLSQPESLEGTLPEYNAIDVFRNYIADELHRITQVDKSIVIKALDSSKVLEQGDIIVPIPKLRIKGINPNEKAKEWAESFNKGQFISNVNPQGVVLQFHFEKSVLYRLVIEDILKRKSDYGYLPLGLW

Mean predicted aligned error: 12.69 Å

Secondary structure (DSSP, 8-state):
-----------------------------TTHHHHHHHHHHHTTPPPPPPPTT--TTT-HHHHHHHHHHHHHHHHH---HHHHHHH-EE-SSGGG-SEEEEGGGG--TT--HHHHHHHHHHH---TTTEEEEEEETTEEEEEE-HHHHHHHHHHHHHHHGGGTT--TT---